Protein AF-A0A961DIG3-F1 (afdb_monomer_lite)

Foldseek 3Di:
DDDDDDDDDDDPPPPVPDPDDPVRVVVVVVVVCPDVVNVVVDQDPVNVVVVVVVVVVVVVVDDPDPCDPVNVVVVVVVVVVVVVVCCVVVNDPPPPPPDDFDCQAVDHPPPDALVRLQVQLVVCVVVVVNVSNVVSNLVSVLRVCVVVVLATGHRPQYSVNRVVRNCVSPPD

Sequence (172 aa):
MIAVAAGALTGLIVDVPVDPDGDQARQWLIDELSKPEYLAARPTLWDQLSKAFWDWLNSLQAPGGVLQGPLLVLVVLLVAAAIVAAFFIFGRPRRNRRGAGIGALFGEGEERTAEELRRSARAAAANADWALAIEELFRSIARRMAERVIVTTSPGTTARGFALRAAEAFPT

Structure (mmCIF, N/CA/C/O backbone):
data_AF-A0A961DIG3-F1
#
_entry.id   AF-A0A961DIG3-F1
#
loop_
_atom_site.group_PDB
_atom_site.id
_atom_site.type_symbol
_atom_site.label_atom_id
_atom_site.label_alt_id
_atom_site.label_comp_id
_atom_site.label_asym_id
_atom_site.label_entity_id
_atom_site.label_seq_id
_atom_site.pdbx_PDB_ins_code
_atom_site.Cartn_x
_atom_site.Cartn_y
_atom_site.Cartn_z
_atom_site.occupancy
_atom_site.B_iso_or_equiv
_atom_site.auth_seq_id
_atom_site.auth_comp_id
_atom_site.auth_asym_id
_atom_site.auth_atom_id
_atom_site.pdbx_PDB_model_num
ATOM 1 N N . MET A 1 1 ? 65.291 9.811 -77.413 1.00 37.25 1 MET A N 1
ATOM 2 C CA . MET A 1 1 ? 66.286 10.732 -76.830 1.00 37.25 1 MET A CA 1
ATOM 3 C C . MET A 1 1 ? 65.608 11.434 -75.665 1.00 37.25 1 MET A C 1
ATOM 5 O O . MET A 1 1 ? 64.541 11.999 -75.852 1.00 37.25 1 MET A O 1
ATOM 9 N N . ILE A 1 2 ? 66.136 11.211 -74.466 1.00 42.34 2 ILE A N 1
ATOM 10 C CA . ILE A 1 2 ? 65.542 11.496 -73.154 1.00 42.34 2 ILE A CA 1
ATOM 11 C C . ILE A 1 2 ? 65.596 12.997 -72.851 1.00 42.34 2 ILE A C 1
ATOM 13 O O . ILE A 1 2 ? 66.647 13.598 -73.040 1.00 42.34 2 ILE A O 1
ATOM 17 N N . ALA A 1 3 ? 64.521 13.553 -72.291 1.00 36.47 3 ALA A N 1
ATOM 18 C CA . ALA A 1 3 ? 64.614 14.620 -71.295 1.00 36.47 3 ALA A CA 1
ATOM 19 C C . ALA A 1 3 ? 63.335 14.640 -70.446 1.00 36.47 3 ALA A C 1
ATOM 21 O O . ALA A 1 3 ? 62.303 15.182 -70.831 1.00 36.47 3 ALA A O 1
ATOM 22 N N . VAL A 1 4 ? 63.430 13.995 -69.285 1.00 42.47 4 VAL A N 1
ATOM 23 C CA . VAL A 1 4 ? 62.554 14.214 -68.136 1.00 42.47 4 VAL A CA 1
ATOM 24 C C . VAL A 1 4 ? 62.892 15.592 -67.571 1.00 42.47 4 VAL A C 1
ATOM 26 O O . VAL A 1 4 ? 64.046 15.840 -67.233 1.00 42.47 4 VAL A O 1
ATOM 29 N N . ALA A 1 5 ? 61.897 16.463 -67.432 1.00 41.78 5 ALA A N 1
ATOM 30 C CA . ALA A 1 5 ? 61.971 17.614 -66.542 1.00 41.78 5 ALA A CA 1
ATOM 31 C C . ALA A 1 5 ? 60.901 17.427 -65.464 1.00 41.78 5 ALA A C 1
ATOM 33 O O . ALA A 1 5 ? 59.726 17.731 -65.653 1.00 41.78 5 ALA A O 1
ATOM 34 N N . ALA A 1 6 ? 61.332 16.840 -64.350 1.00 49.41 6 ALA A N 1
ATOM 35 C CA . ALA A 1 6 ? 60.626 16.894 -63.085 1.00 49.41 6 ALA A CA 1
ATOM 36 C C . ALA A 1 6 ? 60.729 18.324 -62.544 1.00 49.41 6 ALA A C 1
ATOM 38 O O . ALA A 1 6 ? 61.821 18.890 -62.512 1.00 49.41 6 ALA A O 1
ATOM 39 N N . GLY A 1 7 ? 59.615 18.906 -62.107 1.00 40.41 7 GLY A N 1
ATOM 40 C CA . GLY A 1 7 ? 59.652 20.244 -61.535 1.00 40.41 7 GLY A CA 1
ATOM 41 C C . GLY A 1 7 ? 58.298 20.765 -61.087 1.00 40.41 7 GLY A C 1
ATOM 42 O O . GLY A 1 7 ? 57.617 21.432 -61.850 1.00 40.41 7 GLY A O 1
ATOM 43 N N . ALA A 1 8 ? 58.010 20.511 -59.812 1.00 43.28 8 ALA A N 1
ATOM 44 C CA . ALA A 1 8 ? 57.155 21.298 -58.922 1.00 43.28 8 ALA A CA 1
ATOM 45 C C . ALA A 1 8 ? 55.624 21.164 -59.058 1.00 43.28 8 ALA A C 1
ATOM 47 O O . ALA A 1 8 ? 54.938 21.891 -59.770 1.00 43.28 8 ALA A O 1
ATOM 48 N N . LEU A 1 9 ? 55.111 20.265 -58.214 1.00 51.34 9 LEU A N 1
ATOM 49 C CA . LEU A 1 9 ? 53.817 20.355 -57.541 1.00 51.34 9 LEU A CA 1
ATOM 50 C C . LEU A 1 9 ? 53.660 21.738 -56.888 1.00 51.34 9 LEU A C 1
ATOM 52 O O . LEU A 1 9 ? 54.282 21.990 -55.858 1.00 51.34 9 LEU A O 1
ATOM 56 N N . THR A 1 10 ? 52.806 22.604 -57.431 1.00 44.56 10 THR A N 1
ATOM 57 C CA . THR A 1 10 ? 52.435 23.843 -56.737 1.00 44.56 10 THR A CA 1
ATOM 58 C C . THR A 1 10 ? 50.944 24.108 -56.887 1.00 44.56 10 THR A C 1
ATOM 60 O O . THR A 1 10 ? 50.484 24.609 -57.905 1.00 44.56 10 THR A O 1
ATOM 63 N N . GLY A 1 11 ? 50.210 23.764 -55.828 1.00 46.03 11 GLY A N 1
ATOM 64 C CA . GLY A 1 11 ? 49.009 24.484 -55.417 1.00 46.03 11 GLY A CA 1
ATOM 65 C C . GLY A 1 11 ? 47.785 24.327 -56.306 1.00 46.03 11 GLY A C 1
ATOM 66 O O . GLY A 1 11 ? 47.265 25.317 -56.811 1.00 46.03 11 GLY A O 1
ATOM 67 N N . LEU A 1 12 ? 47.243 23.111 -56.402 1.00 43.59 12 LEU A N 1
ATOM 68 C CA . LEU A 1 12 ? 45.797 22.993 -56.571 1.00 43.59 12 LEU A CA 1
ATOM 69 C C . LEU A 1 12 ? 45.195 23.440 -55.235 1.00 43.59 12 LEU A C 1
ATOM 71 O O . LEU A 1 12 ? 45.153 22.677 -54.272 1.00 43.59 12 LEU A O 1
ATOM 75 N N . ILE A 1 13 ? 44.842 24.723 -55.161 1.00 52.22 13 ILE A N 1
ATOM 76 C CA . ILE A 1 13 ? 43.920 25.254 -54.161 1.00 52.22 13 ILE A CA 1
ATOM 77 C C . ILE A 1 13 ? 42.621 24.474 -54.371 1.00 52.22 13 ILE A C 1
ATOM 79 O O . ILE A 1 13 ? 41.785 24.833 -55.193 1.00 52.22 13 ILE A O 1
ATOM 83 N N . VAL A 1 14 ? 42.502 23.338 -53.690 1.00 49.47 14 VAL A N 1
ATOM 84 C CA . VAL A 1 14 ? 41.221 22.683 -53.442 1.00 49.47 14 VAL A CA 1
ATOM 85 C C . VAL A 1 14 ? 40.749 23.242 -52.113 1.00 49.47 14 VAL A C 1
ATOM 87 O O . VAL A 1 14 ? 40.748 22.561 -51.092 1.00 49.47 14 VAL A O 1
ATOM 90 N N . ASP A 1 15 ? 40.451 24.536 -52.119 1.00 47.78 15 ASP A N 1
ATOM 91 C CA . ASP A 1 15 ? 39.590 25.087 -51.089 1.00 47.78 15 ASP A CA 1
ATOM 92 C C . ASP A 1 15 ? 38.190 24.584 -51.438 1.00 47.78 15 ASP A C 1
ATOM 94 O O . ASP A 1 15 ? 37.714 24.788 -52.559 1.00 47.78 15 ASP A O 1
ATOM 98 N N . VAL A 1 16 ? 37.575 23.805 -50.550 1.00 57.38 16 VAL A N 1
ATOM 99 C CA . VAL A 1 16 ? 36.183 23.390 -50.739 1.00 57.38 16 VAL A CA 1
ATOM 100 C C . VAL A 1 16 ? 35.372 24.682 -50.618 1.00 57.38 16 VAL A C 1
ATOM 102 O O . VAL A 1 16 ? 35.377 25.264 -49.537 1.00 57.38 16 VAL A O 1
ATOM 105 N N . PRO A 1 17 ? 34.704 25.178 -51.679 1.00 59.22 17 PRO A N 1
ATOM 106 C CA . PRO A 1 17 ? 34.129 26.517 -51.684 1.00 59.22 17 PRO A CA 1
ATOM 107 C C . PRO A 1 17 ? 32.762 26.484 -50.996 1.00 59.22 17 PRO A C 1
ATOM 109 O O . PRO A 1 17 ? 31.726 26.714 -51.616 1.00 59.22 17 PRO A O 1
ATOM 112 N N . VAL A 1 18 ? 32.751 26.122 -49.718 1.00 65.06 18 VAL A N 1
ATOM 113 C CA . VAL A 1 18 ? 31.572 26.151 -48.861 1.00 65.06 18 VAL A CA 1
ATOM 114 C C . VAL A 1 18 ? 31.942 26.926 -47.605 1.00 65.06 18 VAL A C 1
ATOM 116 O O . VAL A 1 18 ? 32.547 26.392 -46.684 1.00 65.06 18 VAL A O 1
ATOM 119 N N . ASP A 1 19 ? 31.571 28.204 -47.583 1.00 67.00 19 ASP A N 1
ATOM 120 C CA . ASP A 1 19 ? 31.527 29.017 -46.365 1.00 67.00 19 ASP A CA 1
ATOM 121 C C . ASP A 1 19 ? 30.048 29.179 -45.976 1.00 67.00 19 ASP A C 1
ATOM 123 O O . ASP A 1 19 ? 29.414 30.179 -46.329 1.00 67.00 19 ASP A O 1
ATOM 127 N N . PRO A 1 20 ? 29.416 28.126 -45.413 1.00 68.00 20 PRO A N 1
ATOM 128 C CA . PRO A 1 20 ? 28.011 28.183 -45.057 1.00 68.00 20 PRO A CA 1
ATOM 129 C C . PRO A 1 20 ? 27.823 29.134 -43.876 1.00 68.00 20 PRO A C 1
ATOM 131 O O . PRO A 1 20 ? 28.502 29.028 -42.855 1.00 68.00 20 PRO A O 1
ATOM 134 N N . ASP A 1 21 ? 26.829 30.011 -43.980 1.00 74.75 21 ASP A N 1
ATOM 135 C CA . ASP A 1 21 ? 26.353 30.777 -42.831 1.00 74.75 21 ASP A CA 1
ATOM 136 C C . ASP A 1 21 ? 25.895 29.824 -41.702 1.00 74.75 21 ASP A C 1
ATOM 138 O O . ASP A 1 21 ? 25.525 28.670 -41.950 1.00 74.75 21 ASP A O 1
ATOM 142 N N . GLY A 1 22 ? 25.907 30.276 -40.447 1.00 79.69 22 GLY A N 1
ATOM 143 C CA . GLY A 1 22 ? 25.718 29.418 -39.269 1.00 79.69 22 GLY A CA 1
ATOM 144 C C . GLY A 1 22 ? 24.410 28.616 -39.280 1.00 79.69 22 GLY A C 1
ATOM 145 O O . GLY A 1 22 ? 24.376 27.460 -38.844 1.00 79.69 22 GLY A O 1
ATOM 146 N N . ASP A 1 23 ? 23.340 29.189 -39.832 1.00 79.31 23 ASP A N 1
ATOM 147 C CA . ASP A 1 23 ? 22.063 28.490 -39.994 1.00 79.31 23 ASP A CA 1
ATOM 148 C C . ASP A 1 23 ? 22.098 27.450 -41.125 1.00 79.31 23 ASP A C 1
ATOM 150 O O . ASP A 1 23 ? 21.502 26.378 -41.000 1.00 79.31 23 ASP A O 1
ATOM 154 N N . GLN A 1 24 ? 22.860 27.706 -42.190 1.00 81.50 24 GLN A N 1
ATOM 155 C CA . GLN A 1 24 ? 23.050 26.770 -43.298 1.00 81.50 24 GLN A CA 1
ATOM 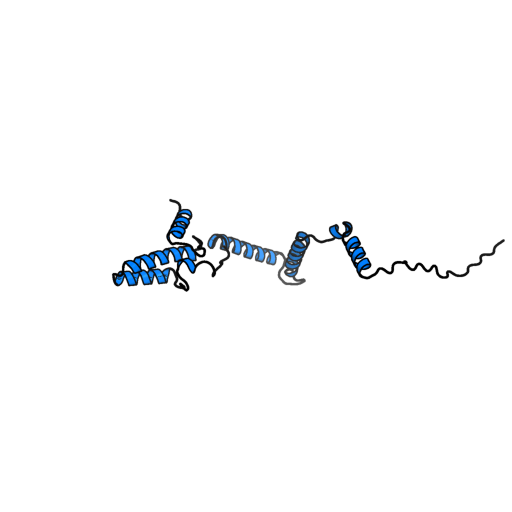156 C C . GLN A 1 24 ? 23.900 25.566 -42.866 1.00 81.50 24 GLN A C 1
ATOM 158 O O . GLN A 1 24 ? 23.541 24.423 -43.154 1.00 81.50 24 GLN A O 1
ATOM 163 N N . ALA A 1 25 ? 24.949 25.800 -42.073 1.00 83.56 25 ALA A N 1
ATOM 164 C CA . ALA A 1 25 ? 25.751 24.740 -41.467 1.00 83.56 25 ALA A CA 1
ATOM 165 C C . ALA A 1 25 ? 24.923 23.862 -40.511 1.00 83.56 25 ALA A C 1
ATOM 167 O O . ALA A 1 25 ? 25.057 22.636 -40.511 1.00 83.56 25 ALA A O 1
ATOM 168 N N . ARG A 1 26 ? 24.022 24.468 -39.721 1.00 83.25 26 ARG A N 1
ATOM 169 C CA . ARG A 1 26 ? 23.106 23.726 -38.840 1.00 83.25 26 ARG A CA 1
ATOM 170 C C . ARG A 1 26 ? 22.164 22.834 -39.642 1.00 83.25 26 ARG A C 1
ATOM 172 O O . ARG A 1 26 ? 21.976 21.680 -39.264 1.00 83.25 26 ARG A O 1
ATOM 179 N N . GLN A 1 27 ? 21.586 23.351 -40.724 1.00 86.44 27 GLN A N 1
ATOM 180 C CA . GLN A 1 27 ? 20.669 22.579 -41.557 1.00 86.44 27 GLN A CA 1
ATOM 181 C C . GLN A 1 27 ? 21.377 21.381 -42.196 1.00 86.44 27 GLN A C 1
ATOM 183 O O . GLN A 1 27 ? 20.883 20.263 -42.102 1.00 86.44 27 GLN A O 1
ATOM 188 N N . TRP A 1 28 ? 22.577 21.585 -42.742 1.00 88.19 28 TRP A N 1
ATOM 189 C CA . TRP A 1 28 ? 23.379 20.499 -43.308 1.00 88.19 28 TRP A CA 1
ATOM 190 C C . TRP A 1 28 ? 23.745 19.438 -42.274 1.00 88.19 28 TRP A C 1
ATOM 192 O O . TRP A 1 28 ? 23.684 18.249 -42.569 1.00 88.19 28 TRP A O 1
ATOM 202 N N . LEU A 1 29 ? 24.070 19.845 -41.046 1.00 85.31 29 LEU A N 1
ATOM 203 C CA . LEU A 1 29 ? 24.348 18.906 -39.964 1.00 85.31 29 LEU A CA 1
ATOM 204 C C . LEU A 1 29 ? 23.105 18.090 -39.577 1.00 85.31 29 LEU A C 1
ATOM 206 O O . LEU A 1 29 ? 23.215 16.894 -39.313 1.00 85.31 29 LEU A O 1
ATOM 210 N N . ILE A 1 30 ? 21.926 18.717 -39.541 1.00 86.19 30 ILE A N 1
ATOM 211 C CA . ILE A 1 30 ? 20.658 18.023 -39.275 1.00 86.19 30 ILE A CA 1
ATOM 212 C C . ILE A 1 30 ? 20.362 17.020 -40.392 1.00 86.19 30 ILE A C 1
ATOM 214 O O . ILE A 1 30 ? 20.050 15.865 -40.099 1.00 86.19 30 ILE A O 1
ATOM 218 N N . ASP A 1 31 ? 20.504 17.438 -41.649 1.00 85.38 31 ASP A N 1
ATOM 219 C CA . ASP A 1 31 ? 20.256 16.594 -42.816 1.00 85.38 31 ASP A CA 1
ATOM 220 C C . ASP A 1 31 ? 21.224 15.398 -42.838 1.00 85.38 31 ASP A C 1
ATOM 222 O O . ASP A 1 31 ? 20.799 14.258 -43.028 1.00 85.38 31 ASP A O 1
ATOM 226 N N . GLU A 1 32 ? 22.504 15.619 -42.526 1.00 85.69 32 GLU A N 1
ATOM 227 C CA . GLU A 1 32 ? 23.520 14.568 -42.422 1.00 85.69 32 GLU A CA 1
ATOM 228 C C . GLU A 1 32 ? 23.218 13.575 -41.286 1.00 85.69 32 GLU A C 1
ATOM 230 O O . GLU A 1 32 ? 23.232 12.362 -41.496 1.00 85.69 32 GLU A O 1
ATOM 235 N N . LEU A 1 33 ? 22.870 14.068 -40.090 1.00 80.88 33 LEU A N 1
ATOM 236 C CA . LEU A 1 33 ? 22.546 13.232 -38.924 1.00 80.88 33 LEU A CA 1
ATOM 237 C C . LEU A 1 33 ? 21.194 12.517 -39.036 1.00 80.88 33 LEU A C 1
ATOM 239 O O . LEU A 1 33 ? 20.934 11.572 -38.285 1.00 80.88 33 LEU A O 1
ATOM 243 N N . SER A 1 34 ? 20.329 12.964 -39.945 1.00 78.31 34 SER A N 1
ATOM 244 C CA . SER A 1 34 ? 19.048 12.318 -40.235 1.00 78.31 34 SER A CA 1
ATOM 245 C C . SER A 1 34 ? 19.184 11.092 -41.143 1.00 78.31 34 SER A C 1
ATOM 247 O O . SER A 1 34 ? 18.229 10.322 -41.277 1.00 78.31 34 SER A O 1
ATOM 249 N N . LYS A 1 35 ? 20.367 10.868 -41.740 1.00 82.25 35 LYS A N 1
ATOM 250 C CA . LYS A 1 35 ? 20.604 9.715 -42.609 1.00 82.25 35 LYS A CA 1
ATOM 251 C C . LYS A 1 35 ? 20.387 8.397 -41.843 1.00 82.25 35 LYS A C 1
ATOM 253 O O . LYS A 1 35 ? 20.884 8.235 -40.724 1.00 82.25 35 LYS A O 1
ATOM 258 N N . PRO A 1 36 ? 19.688 7.416 -42.445 1.00 67.06 36 PRO A N 1
ATOM 259 C CA . PRO A 1 36 ? 19.310 6.161 -41.787 1.00 67.06 36 PRO A CA 1
ATOM 260 C C . PRO A 1 36 ? 20.509 5.308 -41.346 1.00 67.06 36 PRO A C 1
ATOM 262 O O . PRO A 1 36 ? 20.389 4.531 -40.400 1.00 67.06 36 PRO A O 1
ATOM 265 N N . GLU A 1 37 ? 21.672 5.501 -41.970 1.00 71.38 37 GLU A N 1
ATOM 266 C CA . GLU A 1 37 ? 22.943 4.877 -41.585 1.00 71.38 37 GLU A CA 1
ATOM 267 C C . GLU A 1 37 ? 23.353 5.224 -40.140 1.00 71.38 37 GLU A C 1
ATOM 269 O O . GLU A 1 37 ? 23.787 4.348 -39.393 1.00 71.38 37 GLU A O 1
ATOM 274 N N . TYR A 1 38 ? 23.104 6.461 -39.687 1.00 61.38 38 TYR A N 1
ATOM 275 C CA . TYR A 1 38 ? 23.373 6.887 -38.307 1.00 61.38 38 TYR A CA 1
ATOM 276 C C . TYR A 1 38 ? 22.276 6.479 -37.316 1.00 61.38 38 TYR A C 1
ATOM 278 O O . TYR A 1 38 ? 22.527 6.397 -36.111 1.00 61.38 38 TYR A O 1
ATOM 286 N N . LEU A 1 39 ? 21.061 6.200 -37.795 1.00 60.59 39 LEU A N 1
ATOM 287 C CA . LEU A 1 39 ? 19.958 5.723 -36.957 1.00 60.59 39 LEU A CA 1
ATOM 288 C C . LEU A 1 39 ? 20.108 4.237 -36.611 1.00 60.59 39 LEU A C 1
ATOM 290 O O . LEU A 1 39 ? 19.792 3.850 -35.488 1.00 60.59 39 LEU A O 1
ATOM 294 N N . ALA A 1 40 ? 20.655 3.429 -37.524 1.00 61.72 40 ALA A N 1
ATOM 295 C CA . ALA A 1 40 ? 20.952 2.016 -37.283 1.00 61.72 40 ALA A CA 1
ATOM 296 C C . ALA A 1 40 ? 22.068 1.798 -36.240 1.00 61.72 40 ALA A C 1
ATOM 298 O O . ALA A 1 40 ? 22.112 0.755 -35.592 1.00 61.72 40 ALA A O 1
ATOM 299 N N . ALA A 1 41 ? 22.942 2.791 -36.047 1.00 61.78 41 ALA A N 1
ATOM 300 C CA . ALA A 1 41 ? 24.010 2.768 -35.048 1.00 61.78 41 ALA A CA 1
ATOM 301 C C . ALA A 1 41 ? 23.574 3.277 -33.660 1.00 61.78 41 ALA A C 1
ATOM 303 O O . ALA A 1 41 ? 24.375 3.253 -32.720 1.00 61.78 41 ALA A O 1
ATOM 304 N N . ARG A 1 42 ? 22.327 3.754 -33.496 1.00 64.12 42 ARG A N 1
ATOM 305 C CA . ARG A 1 42 ? 21.835 4.170 -32.177 1.00 64.12 42 ARG A CA 1
ATOM 306 C C . ARG A 1 42 ? 21.472 2.935 -31.354 1.00 64.12 42 ARG A C 1
ATOM 308 O O . ARG A 1 42 ? 20.585 2.187 -31.763 1.00 64.12 42 ARG A O 1
ATOM 315 N N . PRO A 1 43 ? 22.096 2.733 -30.179 1.00 70.56 43 PRO A N 1
ATOM 316 C CA . PRO A 1 43 ? 21.740 1.622 -29.314 1.00 70.56 43 PRO A CA 1
ATOM 317 C C . PRO A 1 43 ? 20.282 1.780 -28.895 1.00 70.56 43 PRO A C 1
ATOM 319 O O . PRO A 1 43 ? 19.867 2.842 -28.409 1.00 70.56 43 PRO A O 1
ATOM 322 N N . THR A 1 44 ? 19.496 0.726 -29.088 1.00 81.62 44 THR A N 1
ATOM 323 C CA . THR A 1 44 ? 18.094 0.743 -28.683 1.00 81.62 44 THR A CA 1
ATOM 324 C C . THR A 1 44 ? 17.996 0.910 -27.165 1.00 81.62 44 THR A C 1
ATOM 326 O O . THR A 1 44 ? 18.946 0.649 -26.422 1.00 81.62 44 THR A O 1
ATOM 329 N N . LEU A 1 45 ? 16.831 1.333 -26.663 1.00 79.50 45 LEU A N 1
ATOM 330 C CA . LEU A 1 45 ? 16.591 1.375 -25.213 1.00 79.50 45 LEU A CA 1
ATOM 331 C C . LEU A 1 45 ? 16.840 0.004 -24.561 1.00 79.50 45 LEU A C 1
ATOM 333 O O . LEU A 1 45 ? 17.293 -0.069 -23.421 1.00 79.50 45 LEU A O 1
ATOM 337 N N . TRP A 1 46 ? 16.585 -1.074 -25.304 1.00 83.50 46 TRP A N 1
ATOM 338 C CA . TRP A 1 46 ? 16.848 -2.440 -24.874 1.00 83.50 46 TRP A CA 1
ATOM 339 C C . TRP A 1 46 ? 18.347 -2.771 -24.822 1.00 83.50 46 TRP A C 1
ATOM 341 O O . TRP A 1 46 ? 18.808 -3.365 -23.847 1.00 83.50 46 TRP A O 1
ATOM 351 N N . ASP A 1 47 ? 19.130 -2.328 -25.807 1.00 82.75 47 ASP A N 1
ATOM 352 C CA . ASP A 1 47 ? 20.588 -2.514 -25.812 1.00 82.75 47 ASP A CA 1
ATOM 353 C C . ASP A 1 47 ? 21.251 -1.760 -24.657 1.00 82.75 47 ASP A C 1
ATOM 355 O O . ASP A 1 47 ? 22.142 -2.279 -23.989 1.00 82.75 47 ASP A O 1
ATOM 359 N N . GLN A 1 48 ? 20.774 -0.549 -24.361 1.00 85.50 48 GLN A N 1
ATOM 360 C CA . GLN A 1 48 ? 21.278 0.239 -23.236 1.00 85.50 48 GLN A CA 1
ATOM 361 C C . GLN A 1 48 ? 20.932 -0.407 -21.890 1.00 85.50 48 GLN A C 1
ATOM 363 O O . GLN A 1 48 ? 21.789 -0.495 -21.010 1.00 85.50 48 GLN A O 1
ATOM 368 N N . LEU A 1 49 ? 19.700 -0.903 -21.735 1.00 87.19 49 LEU A N 1
ATOM 369 C CA . LEU A 1 49 ? 19.255 -1.559 -20.506 1.00 87.19 49 LEU A CA 1
ATOM 370 C C . LEU A 1 49 ? 19.983 -2.889 -20.269 1.00 87.19 49 LEU A C 1
ATOM 372 O O . LEU A 1 49 ? 20.423 -3.162 -19.153 1.00 87.19 49 LEU A O 1
ATOM 376 N N . SER A 1 50 ? 20.129 -3.704 -21.315 1.00 87.75 50 SER A N 1
ATOM 377 C CA . SER A 1 50 ? 20.839 -4.983 -21.235 1.00 87.75 50 SER A CA 1
ATOM 378 C C . SER A 1 50 ? 22.321 -4.778 -20.929 1.00 87.75 50 SER A C 1
ATOM 380 O O . SER A 1 50 ? 22.850 -5.453 -20.047 1.00 87.75 50 SER A O 1
ATOM 382 N N . LYS A 1 51 ? 22.976 -3.800 -21.565 1.00 88.25 51 LYS A N 1
ATOM 383 C CA . LYS A 1 51 ? 24.362 -3.440 -21.254 1.00 88.25 51 LYS A CA 1
ATOM 384 C C . LYS A 1 51 ? 24.522 -3.001 -19.797 1.00 88.25 51 LYS A C 1
ATOM 386 O O . LYS A 1 51 ? 25.368 -3.546 -19.099 1.00 88.25 51 LYS A O 1
ATOM 391 N N . ALA A 1 52 ? 23.661 -2.106 -19.309 1.00 85.38 52 ALA A N 1
ATOM 392 C CA . ALA A 1 52 ? 23.697 -1.659 -17.916 1.00 85.38 52 ALA A CA 1
ATOM 393 C C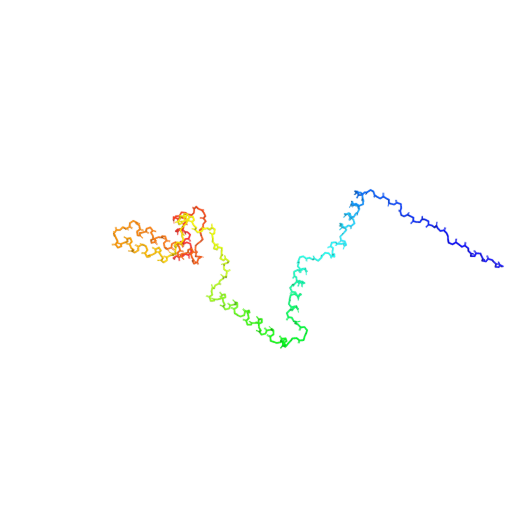 . ALA A 1 52 ? 23.493 -2.813 -16.915 1.00 85.38 52 ALA A C 1
ATOM 395 O O . ALA A 1 52 ? 24.138 -2.851 -15.868 1.00 85.38 52 ALA A O 1
ATOM 396 N N . PHE A 1 53 ? 22.623 -3.773 -17.242 1.00 85.75 53 PHE A N 1
ATOM 397 C CA . PHE A 1 53 ? 22.405 -4.966 -16.426 1.00 85.75 53 PHE A CA 1
ATOM 398 C C . PHE A 1 53 ? 23.649 -5.865 -16.365 1.00 85.75 53 PHE A C 1
ATOM 400 O O . PHE A 1 53 ? 24.040 -6.294 -15.278 1.00 85.75 53 PHE A O 1
ATOM 407 N N . TRP A 1 54 ? 24.288 -6.133 -17.508 1.00 84.94 54 TRP A N 1
ATOM 408 C CA . TRP A 1 54 ? 25.500 -6.955 -17.561 1.00 84.94 54 TRP A CA 1
ATOM 409 C C . TRP A 1 54 ? 26.695 -6.272 -16.904 1.00 84.94 54 TRP A C 1
ATOM 411 O O . TRP A 1 54 ? 27.439 -6.929 -16.181 1.00 84.94 54 TRP A O 1
ATOM 421 N N . ASP A 1 55 ? 26.847 -4.960 -17.081 1.00 85.75 55 ASP A N 1
ATOM 422 C CA . ASP A 1 55 ? 27.887 -4.177 -16.412 1.00 85.75 55 ASP A CA 1
ATOM 423 C C . ASP A 1 55 ? 27.707 -4.217 -14.888 1.00 85.75 55 ASP A C 1
ATOM 425 O O . ASP A 1 55 ? 28.665 -4.469 -14.156 1.00 85.75 55 ASP A O 1
ATOM 429 N N . TRP A 1 56 ? 26.470 -4.070 -14.397 1.00 81.88 56 TRP A N 1
ATOM 430 C CA . TRP A 1 56 ? 26.162 -4.247 -12.978 1.00 81.88 56 TRP A CA 1
ATOM 431 C C . TRP A 1 56 ? 26.490 -5.665 -12.496 1.00 81.88 56 TRP A C 1
ATOM 433 O O . TRP A 1 56 ? 27.160 -5.821 -11.476 1.00 81.88 56 TRP A O 1
ATOM 443 N N . LEU A 1 57 ? 26.090 -6.704 -13.235 1.00 76.56 57 LEU A N 1
ATOM 444 C CA . LEU A 1 57 ? 26.344 -8.094 -12.850 1.00 76.56 57 LEU A CA 1
ATOM 445 C C . LEU A 1 57 ? 27.845 -8.419 -12.817 1.00 76.56 57 LEU A C 1
ATOM 447 O O . LEU A 1 57 ? 28.314 -9.125 -11.925 1.00 76.56 57 LEU A O 1
ATOM 451 N N . ASN A 1 58 ? 28.604 -7.891 -13.773 1.00 74.69 58 ASN A N 1
ATOM 452 C CA . ASN A 1 58 ? 30.051 -8.061 -13.835 1.00 74.69 58 ASN A CA 1
ATOM 453 C C . ASN A 1 58 ? 30.771 -7.233 -12.764 1.00 74.69 58 ASN A C 1
ATOM 455 O O . ASN A 1 58 ? 31.795 -7.675 -12.256 1.00 74.69 58 ASN A O 1
ATOM 459 N N . SER A 1 59 ? 30.216 -6.090 -12.343 1.00 71.31 59 SER A N 1
ATOM 460 C CA . SER A 1 59 ? 30.764 -5.302 -11.227 1.00 71.31 59 SER A CA 1
ATOM 461 C C . SER A 1 59 ? 30.753 -6.060 -9.894 1.00 71.31 59 SE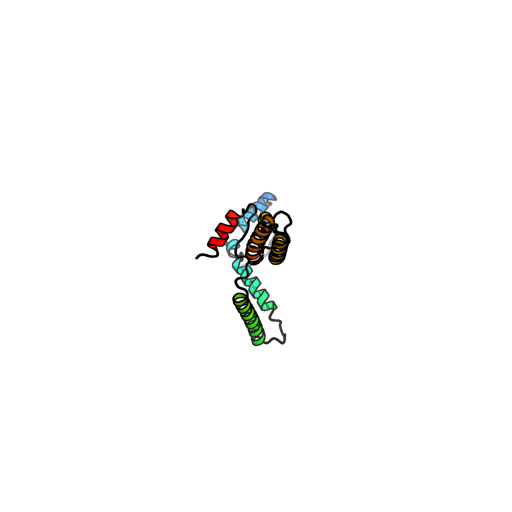R A C 1
ATOM 463 O O . SER A 1 59 ? 31.582 -5.805 -9.023 1.00 71.31 59 SER A O 1
ATOM 465 N N . LEU A 1 60 ? 29.844 -7.028 -9.748 1.00 66.06 60 LEU A N 1
ATOM 466 C CA . LEU A 1 60 ? 29.771 -7.907 -8.580 1.00 66.06 60 LEU A CA 1
ATOM 467 C C . LEU A 1 60 ? 30.820 -9.031 -8.630 1.00 66.06 60 LEU A C 1
ATOM 469 O O . LEU A 1 60 ? 31.110 -9.650 -7.607 1.00 66.06 60 LEU A O 1
ATOM 473 N N . GLN A 1 61 ? 31.398 -9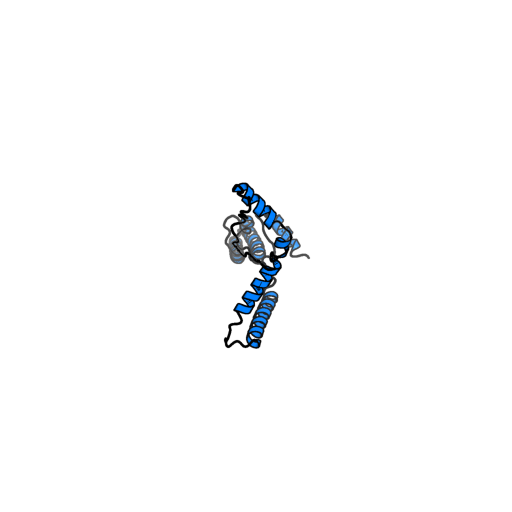.295 -9.803 1.00 63.88 61 GLN A N 1
ATOM 474 C CA . GLN A 1 61 ? 32.443 -10.290 -10.015 1.00 63.88 61 GLN A CA 1
ATOM 475 C C . GLN A 1 61 ? 33.809 -9.595 -9.934 1.00 63.88 61 GLN A C 1
ATOM 477 O O . GLN A 1 61 ? 34.432 -9.270 -10.940 1.00 63.88 61 GLN A O 1
ATOM 482 N N . ALA A 1 62 ? 34.274 -9.309 -8.716 1.00 56.75 62 ALA A N 1
ATOM 483 C CA . ALA A 1 62 ? 35.571 -8.668 -8.508 1.00 56.75 62 ALA A CA 1
ATOM 484 C C . ALA A 1 62 ? 36.736 -9.528 -9.065 1.00 56.75 62 ALA A C 1
ATOM 486 O O . ALA A 1 62 ? 36.795 -10.726 -8.762 1.00 56.75 62 ALA A O 1
ATOM 487 N N . PRO A 1 63 ? 37.716 -8.950 -9.794 1.00 50.91 63 PRO A N 1
ATOM 488 C CA . PRO A 1 63 ? 38.932 -9.657 -10.188 1.00 50.91 63 PRO A CA 1
ATOM 489 C C . PRO A 1 63 ? 39.759 -9.981 -8.935 1.00 50.91 63 PRO A C 1
ATOM 491 O O . PRO A 1 63 ? 40.341 -9.094 -8.317 1.00 50.91 63 PRO A O 1
ATOM 494 N N . GLY A 1 64 ? 39.780 -11.253 -8.531 1.00 57.19 64 GLY A N 1
ATOM 495 C CA . GLY A 1 64 ? 40.598 -11.736 -7.409 1.00 57.19 64 GLY A CA 1
ATOM 496 C C . GLY A 1 64 ? 39.916 -11.792 -6.035 1.00 57.19 64 GLY A C 1
ATOM 497 O O . GLY A 1 64 ? 40.599 -11.989 -5.033 1.00 57.19 64 GLY A O 1
ATOM 498 N N . GLY A 1 65 ? 38.590 -11.651 -5.950 1.00 51.56 65 GLY A N 1
ATOM 499 C CA . GLY A 1 65 ? 37.850 -11.772 -4.689 1.00 51.56 65 GLY A CA 1
ATOM 500 C C . GLY A 1 65 ? 37.423 -13.210 -4.378 1.00 51.56 65 GLY A C 1
ATOM 501 O O . GLY A 1 65 ? 36.855 -13.886 -5.226 1.00 51.56 65 GLY A O 1
ATOM 502 N N . VAL A 1 66 ? 37.641 -13.650 -3.138 1.00 54.00 66 VAL A N 1
ATOM 503 C CA . VAL A 1 66 ? 37.361 -14.965 -2.504 1.00 54.00 66 VAL A CA 1
ATOM 504 C C . VAL A 1 66 ? 35.959 -15.592 -2.687 1.00 54.00 66 VAL A C 1
ATOM 506 O O . VAL A 1 66 ? 35.683 -16.657 -2.137 1.00 54.00 66 VAL A O 1
ATOM 509 N N . LEU A 1 67 ? 35.064 -14.985 -3.460 1.00 52.59 67 LEU A N 1
ATOM 510 C CA . LEU A 1 67 ? 33.755 -15.532 -3.804 1.00 52.59 67 LEU A CA 1
ATOM 511 C C . LEU A 1 67 ? 33.856 -16.236 -5.159 1.00 52.59 67 LEU A C 1
ATOM 513 O O . LEU A 1 67 ? 33.535 -15.679 -6.205 1.00 52.59 67 LEU A O 1
ATOM 517 N N . GLN A 1 68 ? 34.336 -17.480 -5.122 1.00 60.91 68 GLN A N 1
ATOM 518 C CA . GLN A 1 68 ? 34.338 -18.382 -6.275 1.00 60.91 68 GLN A CA 1
ATOM 519 C C . GLN A 1 68 ? 32.929 -18.402 -6.888 1.00 60.91 68 GLN A C 1
ATOM 521 O O . GLN A 1 68 ? 31.953 -18.421 -6.141 1.00 60.91 68 GLN A O 1
ATOM 526 N N . GLY A 1 69 ? 32.808 -18.426 -8.221 1.00 64.94 69 GLY A N 1
ATOM 527 C CA . GLY A 1 69 ? 31.522 -18.404 -8.943 1.00 64.94 69 GLY A CA 1
ATOM 528 C C . GLY A 1 69 ? 30.370 -19.208 -8.301 1.00 64.94 69 GLY A C 1
ATOM 529 O O . GLY A 1 69 ? 29.266 -18.670 -8.209 1.00 64.94 69 GLY A O 1
ATOM 530 N N . PRO A 1 70 ? 30.597 -20.422 -7.752 1.00 69.88 70 PRO A N 1
ATOM 531 C CA . PRO A 1 70 ? 29.559 -21.184 -7.049 1.00 69.88 70 PRO A CA 1
ATOM 532 C C . PRO A 1 70 ? 28.940 -20.470 -5.835 1.00 69.88 70 PRO A C 1
ATOM 534 O O . PRO A 1 70 ? 27.752 -20.625 -5.570 1.00 69.88 70 PRO A O 1
ATOM 537 N N . LEU A 1 71 ? 29.722 -19.676 -5.102 1.00 73.94 71 LEU A N 1
ATOM 538 C CA . LEU A 1 71 ? 29.299 -18.966 -3.893 1.00 73.94 71 LEU A CA 1
ATOM 539 C C . LEU A 1 71 ? 28.407 -17.762 -4.230 1.00 73.94 71 LEU A C 1
ATOM 541 O O . LEU A 1 71 ? 27.389 -17.559 -3.574 1.00 73.94 71 LEU A O 1
ATOM 545 N N . LEU A 1 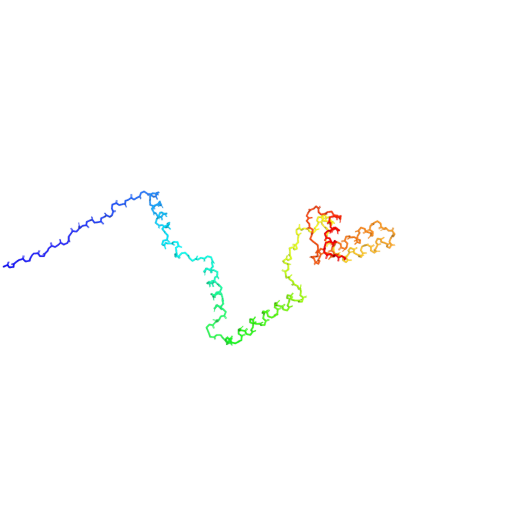72 ? 28.725 -17.014 -5.294 1.00 73.38 72 LEU A N 1
ATOM 546 C CA . LEU A 1 72 ? 27.847 -15.950 -5.803 1.00 73.38 72 LEU A CA 1
ATOM 547 C C . LEU A 1 72 ? 26.519 -16.521 -6.306 1.00 73.38 72 LEU A C 1
ATOM 549 O O . LEU A 1 72 ? 25.459 -16.008 -5.951 1.00 73.38 72 LEU A O 1
ATOM 553 N N . VAL A 1 73 ? 26.570 -17.613 -7.074 1.00 77.69 73 VAL A N 1
ATOM 554 C CA . VAL A 1 73 ? 25.367 -18.317 -7.544 1.00 77.69 73 VAL A CA 1
ATOM 555 C C . VAL A 1 73 ? 24.514 -18.772 -6.358 1.00 77.69 73 VAL A C 1
ATOM 557 O O . VAL A 1 73 ? 23.304 -18.555 -6.358 1.00 77.69 73 VAL A O 1
ATOM 560 N N . LEU A 1 74 ? 25.135 -19.331 -5.315 1.00 80.81 74 LEU A N 1
ATOM 561 C CA . LEU A 1 74 ? 24.440 -19.751 -4.100 1.00 80.81 74 LEU A CA 1
ATOM 562 C C . LEU A 1 74 ? 23.765 -18.575 -3.378 1.00 80.81 74 LEU A C 1
ATOM 564 O O . LEU A 1 74 ? 22.607 -18.697 -2.986 1.00 80.81 74 LEU A O 1
ATOM 568 N N . VAL A 1 75 ? 24.451 -17.437 -3.227 1.00 84.56 75 VAL A N 1
ATOM 569 C CA . VAL A 1 75 ? 23.886 -16.234 -2.588 1.00 84.56 75 VAL A CA 1
ATOM 570 C C . VAL A 1 75 ? 22.709 -15.687 -3.393 1.00 84.56 75 VAL A C 1
ATOM 572 O O . VAL A 1 75 ? 21.663 -15.396 -2.817 1.00 84.56 75 VAL A O 1
ATOM 575 N N . VAL A 1 76 ? 22.833 -15.596 -4.720 1.00 84.62 76 VAL A N 1
ATOM 576 C CA . VAL A 1 76 ? 21.741 -15.146 -5.598 1.00 84.62 76 VAL A CA 1
ATOM 577 C C . VAL A 1 76 ? 20.537 -16.081 -5.491 1.00 84.62 76 VAL A C 1
ATOM 579 O O . VAL A 1 76 ? 19.413 -15.604 -5.343 1.00 84.62 76 VAL A O 1
ATOM 582 N N . LEU A 1 77 ? 20.757 -17.400 -5.502 1.00 87.12 77 LEU A N 1
ATOM 583 C CA . LEU A 1 77 ? 19.689 -18.384 -5.318 1.00 87.12 77 LEU A CA 1
ATOM 584 C C . LEU A 1 77 ? 19.027 -18.261 -3.943 1.00 87.12 77 LEU A C 1
ATOM 586 O O . LEU A 1 77 ? 17.803 -18.327 -3.859 1.00 87.12 77 LEU A O 1
ATOM 590 N N . LEU A 1 78 ? 19.803 -18.031 -2.881 1.00 91.62 78 LEU A N 1
ATOM 591 C CA . LEU A 1 78 ? 19.275 -17.808 -1.534 1.00 91.62 78 LEU A CA 1
ATOM 592 C C . LEU A 1 78 ? 18.413 -16.548 -1.460 1.00 91.62 78 LEU A C 1
ATOM 594 O O . LEU A 1 78 ? 17.315 -16.593 -0.910 1.00 91.62 78 LEU A O 1
ATOM 598 N N . VAL A 1 79 ? 18.875 -15.437 -2.037 1.00 91.50 79 VAL A N 1
ATOM 599 C CA . VAL A 1 79 ? 18.114 -14.181 -2.081 1.00 91.50 79 VAL A CA 1
ATOM 600 C C . VAL A 1 79 ? 16.842 -14.355 -2.909 1.00 91.50 79 VAL A C 1
ATOM 602 O O . VAL A 1 79 ? 15.769 -13.956 -2.462 1.00 91.50 79 VAL A O 1
ATOM 605 N N . ALA A 1 80 ? 16.921 -15.001 -4.074 1.00 91.69 80 ALA A N 1
ATOM 606 C CA . ALA A 1 80 ? 15.754 -15.299 -4.898 1.00 91.69 80 ALA A CA 1
ATOM 607 C C . ALA A 1 80 ? 14.746 -16.183 -4.147 1.00 91.69 80 ALA A C 1
ATOM 609 O O . ALA A 1 80 ? 13.561 -15.853 -4.097 1.00 91.69 80 ALA A O 1
ATOM 610 N N . ALA A 1 81 ? 15.207 -17.256 -3.500 1.00 91.62 81 ALA A N 1
ATOM 611 C CA . ALA A 1 81 ? 14.369 -18.128 -2.683 1.00 91.62 81 ALA A CA 1
ATOM 612 C C . ALA A 1 81 ? 13.736 -17.373 -1.506 1.00 91.62 81 ALA A C 1
ATOM 614 O O . ALA A 1 81 ? 12.549 -17.548 -1.244 1.00 91.62 81 ALA A O 1
ATOM 615 N N . ALA A 1 82 ? 14.482 -16.488 -0.839 1.00 92.00 82 ALA A N 1
ATOM 616 C CA . ALA A 1 82 ? 13.964 -15.645 0.234 1.00 92.00 82 ALA A CA 1
ATOM 617 C C . ALA A 1 82 ? 12.894 -14.666 -0.269 1.00 92.00 82 ALA A C 1
ATOM 619 O O . ALA A 1 82 ? 11.874 -14.498 0.392 1.00 92.00 82 ALA A O 1
ATOM 620 N N . ILE A 1 83 ? 13.074 -14.061 -1.449 1.00 89.56 83 ILE A N 1
ATOM 621 C CA . ILE A 1 83 ? 12.070 -13.187 -2.076 1.00 89.56 83 ILE A CA 1
ATOM 622 C C . ILE A 1 83 ? 10.812 -13.983 -2.432 1.00 89.56 83 ILE A C 1
ATOM 624 O O . ILE A 1 83 ? 9.708 -13.521 -2.155 1.00 89.56 83 ILE A O 1
ATOM 628 N N . VAL A 1 84 ? 10.957 -15.179 -3.010 1.00 89.75 84 VAL A N 1
ATOM 629 C CA . VAL A 1 84 ? 9.829 -16.063 -3.337 1.00 89.75 84 VAL A CA 1
ATOM 630 C C . VAL A 1 84 ? 9.095 -16.486 -2.065 1.00 89.75 84 VAL A C 1
ATOM 632 O O . VAL A 1 84 ? 7.877 -16.350 -1.985 1.00 89.75 84 VAL A O 1
ATOM 635 N N . ALA A 1 85 ? 9.820 -16.930 -1.039 1.00 84.94 85 ALA A N 1
ATOM 636 C CA . ALA A 1 85 ? 9.245 -17.284 0.253 1.00 84.94 85 ALA A CA 1
ATOM 637 C C . ALA A 1 85 ? 8.529 -16.085 0.887 1.00 84.94 85 ALA A C 1
ATOM 639 O O . ALA A 1 85 ? 7.378 -16.209 1.294 1.00 84.94 85 ALA A O 1
ATOM 640 N N . ALA A 1 86 ? 9.154 -14.906 0.901 1.00 78.00 86 ALA A N 1
ATOM 641 C CA . ALA A 1 86 ? 8.533 -13.678 1.379 1.00 78.00 86 ALA A CA 1
ATOM 642 C C . ALA A 1 86 ? 7.277 -13.326 0.568 1.00 78.00 86 ALA A C 1
ATOM 644 O O . ALA A 1 86 ? 6.274 -12.925 1.145 1.00 78.00 86 ALA A O 1
ATOM 645 N N . PHE A 1 87 ? 7.278 -13.527 -0.747 1.00 83.50 87 PHE A N 1
ATOM 646 C CA . PHE A 1 87 ? 6.105 -13.313 -1.589 1.00 83.50 87 PHE A CA 1
ATOM 647 C C . PHE A 1 87 ? 4.957 -14.276 -1.254 1.00 83.50 87 PHE A C 1
ATOM 649 O O . PHE A 1 87 ? 3.801 -13.865 -1.250 1.00 83.50 87 PHE A O 1
ATOM 656 N N . PHE A 1 88 ? 5.245 -15.542 -0.945 1.00 81.94 88 PHE A N 1
ATOM 657 C CA . PHE A 1 88 ? 4.217 -16.502 -0.529 1.00 81.94 88 PHE A CA 1
ATOM 658 C C . PHE A 1 88 ? 3.731 -16.270 0.907 1.00 81.94 88 PHE A C 1
ATOM 660 O O . PHE A 1 88 ? 2.544 -16.431 1.176 1.00 81.94 88 PHE A O 1
ATOM 667 N N . ILE A 1 89 ? 4.618 -15.857 1.817 1.00 75.69 89 ILE A N 1
ATOM 668 C CA . ILE A 1 89 ? 4.293 -15.586 3.225 1.00 75.69 89 ILE A CA 1
ATOM 669 C C . ILE A 1 89 ? 3.530 -14.260 3.374 1.00 75.69 89 ILE A C 1
ATOM 671 O O . ILE A 1 89 ? 2.521 -14.199 4.071 1.00 75.69 89 ILE A O 1
ATOM 675 N N . PHE A 1 90 ? 4.006 -13.190 2.732 1.00 73.31 90 PHE A N 1
ATOM 676 C CA . PHE A 1 90 ? 3.474 -11.828 2.865 1.00 73.31 90 PHE A CA 1
ATOM 677 C C . PHE A 1 90 ? 2.540 -11.416 1.714 1.00 73.31 90 PHE A C 1
ATOM 679 O O . PHE A 1 90 ? 1.913 -10.357 1.780 1.00 73.31 90 PHE A O 1
ATOM 686 N N . GLY A 1 91 ? 2.411 -12.238 0.671 1.00 71.19 91 GLY A N 1
ATOM 687 C CA . GLY A 1 91 ? 1.617 -11.936 -0.517 1.00 71.19 91 GLY A CA 1
ATOM 688 C C . GLY A 1 91 ? 2.311 -10.982 -1.499 1.00 71.19 91 GLY A C 1
ATOM 689 O O . GLY A 1 91 ? 3.455 -10.557 -1.329 1.00 71.19 91 GLY A O 1
ATOM 690 N N . ARG A 1 92 ? 1.586 -10.623 -2.569 1.00 55.16 92 ARG A N 1
ATOM 691 C CA . ARG A 1 92 ? 2.050 -9.699 -3.617 1.00 55.16 92 ARG A CA 1
ATOM 692 C C . ARG A 1 92 ? 2.433 -8.354 -2.972 1.00 55.16 92 ARG A C 1
ATOM 694 O O . ARG A 1 92 ? 1.540 -7.733 -2.391 1.00 55.16 92 ARG A O 1
ATOM 701 N N . PRO A 1 93 ? 3.683 -7.853 -3.097 1.00 49.47 93 PRO A N 1
ATOM 702 C CA . PRO A 1 93 ? 4.089 -6.571 -2.528 1.00 49.47 93 PRO A CA 1
ATOM 703 C C . PRO A 1 93 ? 3.373 -5.442 -3.273 1.00 49.47 93 PRO A C 1
ATOM 705 O O . PRO A 1 93 ? 3.861 -4.871 -4.249 1.00 49.47 93 PRO A O 1
ATOM 708 N N . ARG A 1 94 ? 2.146 -5.141 -2.849 1.00 55.12 94 ARG A N 1
ATOM 709 C CA . ARG A 1 94 ? 1.386 -4.000 -3.340 1.00 55.12 94 ARG A CA 1
ATOM 710 C C . ARG A 1 94 ? 1.974 -2.773 -2.671 1.00 55.12 94 ARG A C 1
ATOM 712 O O . ARG A 1 94 ? 1.783 -2.547 -1.481 1.00 55.12 94 ARG A O 1
ATOM 719 N N . ARG A 1 95 ? 2.747 -2.029 -3.469 1.00 45.56 95 ARG A N 1
ATOM 720 C CA . ARG A 1 95 ? 3.380 -0.748 -3.147 1.00 45.56 95 ARG A CA 1
ATOM 721 C C . ARG A 1 95 ? 2.471 0.065 -2.229 1.00 45.56 95 ARG A C 1
ATOM 723 O O . ARG A 1 95 ? 1.440 0.586 -2.651 1.00 45.56 95 ARG A O 1
ATOM 730 N N . ASN A 1 96 ? 2.874 0.130 -0.969 1.00 42.62 96 ASN A N 1
ATOM 731 C CA . ASN A 1 96 ? 2.176 0.817 0.095 1.00 42.62 96 ASN A CA 1
ATOM 732 C C . ASN A 1 96 ? 2.204 2.326 -0.191 1.00 42.62 96 ASN A C 1
ATOM 734 O O . ASN A 1 96 ? 3.122 3.027 0.228 1.00 42.62 96 ASN A O 1
ATOM 738 N N . ARG A 1 97 ? 1.220 2.843 -0.936 1.00 46.25 97 ARG A N 1
ATOM 739 C CA . ARG A 1 97 ? 0.940 4.286 -1.002 1.00 46.25 97 ARG A CA 1
ATOM 740 C C . ARG A 1 97 ? 0.256 4.686 0.309 1.00 46.25 97 ARG A C 1
ATOM 742 O O . ARG A 1 97 ? -0.912 5.059 0.324 1.00 46.25 97 ARG A O 1
ATOM 749 N N . ARG A 1 98 ? 0.991 4.570 1.420 1.00 42.81 98 ARG A N 1
ATOM 750 C CA . ARG A 1 98 ? 0.676 5.271 2.669 1.00 42.81 98 ARG A CA 1
ATOM 751 C C . ARG A 1 98 ? 0.558 6.757 2.324 1.00 42.81 98 ARG A C 1
ATOM 753 O O . ARG A 1 98 ? 1.499 7.318 1.772 1.00 42.81 98 ARG A O 1
ATOM 760 N N . GLY A 1 99 ? -0.589 7.370 2.605 1.00 43.00 99 GLY A N 1
ATOM 761 C CA . GLY A 1 99 ? -0.684 8.828 2.716 1.00 43.00 99 GLY A CA 1
ATOM 762 C C . GLY A 1 99 ? -1.921 9.479 2.104 1.00 43.00 99 GLY A C 1
ATOM 763 O O . GLY A 1 99 ? -2.631 10.178 2.807 1.00 43.00 99 GLY A O 1
ATOM 764 N N . ALA A 1 100 ? -2.219 9.284 0.819 1.00 45.50 100 ALA A N 1
ATOM 765 C CA . ALA A 1 100 ? -3.031 10.293 0.116 1.00 45.50 100 ALA A CA 1
ATOM 766 C C . ALA A 1 100 ? -4.555 10.043 0.038 1.00 45.50 100 ALA A C 1
ATOM 768 O O . ALA A 1 100 ? -5.287 10.948 -0.345 1.00 45.50 100 ALA A O 1
ATOM 769 N N . GLY A 1 101 ? -5.059 8.843 0.354 1.00 47.41 101 GLY A N 1
ATOM 770 C CA . GLY A 1 101 ? -6.466 8.482 0.071 1.00 47.41 101 GLY A CA 1
ATOM 771 C C . GLY A 1 101 ? -7.331 8.082 1.268 1.00 47.41 101 GLY A C 1
ATOM 772 O O . GLY A 1 101 ? -8.535 7.894 1.108 1.00 47.41 101 GLY A O 1
ATOM 773 N N . ILE A 1 102 ? -6.739 7.916 2.455 1.00 52.72 102 ILE A N 1
ATOM 774 C CA . ILE A 1 102 ? -7.432 7.325 3.612 1.00 52.72 102 ILE A CA 1
ATOM 775 C C . ILE A 1 102 ? -8.220 8.386 4.398 1.00 52.72 102 ILE A C 1
ATOM 777 O O . ILE A 1 102 ? -9.353 8.118 4.781 1.00 52.72 102 ILE A O 1
ATOM 781 N N . GLY A 1 103 ? -7.688 9.602 4.572 1.00 54.53 103 GLY A N 1
ATOM 782 C CA . GLY A 1 103 ? -8.292 10.623 5.447 1.00 54.53 103 GLY A CA 1
ATOM 783 C C . GLY A 1 103 ? -9.727 11.027 5.084 1.00 54.53 103 GLY A C 1
ATOM 784 O O . GLY A 1 103 ? -10.551 11.228 5.964 1.00 54.53 103 GLY A O 1
ATOM 785 N N . ALA A 1 104 ? -10.085 11.054 3.799 1.00 57.19 104 ALA A N 1
ATOM 786 C CA . ALA A 1 104 ? -11.383 11.585 3.374 1.00 57.19 104 ALA A CA 1
ATOM 787 C C . ALA A 1 104 ? -12.606 10.775 3.854 1.00 57.19 104 ALA A C 1
ATOM 789 O O . ALA A 1 104 ? -13.678 11.351 4.004 1.00 57.19 104 ALA A O 1
ATOM 790 N N . LEU A 1 105 ? -12.472 9.462 4.096 1.00 63.59 105 LEU A N 1
ATOM 791 C CA . LEU A 1 105 ? -13.573 8.647 4.643 1.00 63.59 105 LEU A CA 1
ATOM 792 C C . LEU A 1 105 ? -13.728 8.834 6.160 1.00 63.59 105 LEU A C 1
ATOM 794 O O . LEU A 1 105 ? -14.797 8.596 6.714 1.00 63.59 105 LEU A O 1
ATOM 798 N N . PHE A 1 106 ? -12.645 9.224 6.827 1.00 68.25 106 PHE A N 1
ATOM 799 C CA . PHE A 1 106 ? -12.528 9.205 8.278 1.00 68.25 106 PHE A CA 1
ATOM 800 C C . PHE A 1 106 ? -12.594 10.598 8.920 1.00 68.25 106 PHE A C 1
ATOM 802 O O . PHE A 1 106 ? -12.645 10.691 10.139 1.00 68.25 106 PHE A O 1
ATOM 809 N N . GLY A 1 107 ? -12.652 11.655 8.107 1.00 63.31 107 GLY A N 1
ATOM 810 C CA . GLY A 1 107 ? -12.521 13.041 8.546 1.00 63.31 107 GLY A CA 1
ATOM 811 C C . GLY A 1 107 ? -11.083 13.533 8.392 1.00 63.31 107 GLY A C 1
ATOM 812 O O . GLY A 1 107 ? -10.125 12.754 8.447 1.00 63.31 107 GLY A O 1
ATOM 813 N N . GLU A 1 108 ? -10.921 14.835 8.158 1.00 57.34 108 GLU A N 1
ATOM 814 C CA . GLU A 1 108 ? -9.588 15.434 8.109 1.00 57.34 108 GLU A CA 1
ATOM 815 C C . GLU A 1 108 ? -8.870 15.202 9.448 1.00 57.34 108 GLU A C 1
ATOM 817 O O . GLU A 1 108 ? -9.382 15.560 10.505 1.00 57.34 108 GLU A O 1
ATOM 822 N N . GLY A 1 109 ? -7.698 14.562 9.404 1.00 63.75 109 GLY A N 1
ATOM 823 C CA . GLY A 1 109 ? -6.870 14.325 10.591 1.00 63.75 109 GLY A CA 1
ATOM 824 C C . GLY A 1 109 ? -7.183 13.066 11.414 1.00 63.75 109 GLY A C 1
ATOM 825 O O . GLY A 1 109 ? -6.645 12.926 12.508 1.00 63.75 109 GLY A O 1
ATOM 826 N N . GLU A 1 110 ? -8.001 12.120 10.935 1.00 73.50 110 GLU A N 1
ATOM 827 C CA . GLU A 1 110 ? -8.220 10.858 11.666 1.00 73.50 110 GLU A CA 1
ATOM 828 C C . GLU A 1 110 ? -7.000 9.911 11.569 1.00 73.50 110 GLU A C 1
ATOM 830 O O . GLU A 1 110 ? -6.868 9.067 10.666 1.00 73.50 110 GLU A O 1
ATOM 835 N N . GLU A 1 111 ? -6.100 10.036 12.544 1.00 78.94 111 GLU A N 1
ATOM 836 C CA . GLU A 1 111 ? -4.873 9.237 12.655 1.00 78.94 111 GLU A CA 1
ATOM 837 C C . GLU A 1 111 ? -5.054 7.927 13.437 1.00 78.94 111 GLU A C 1
ATOM 839 O O . GLU A 1 111 ? -4.247 7.007 13.274 1.00 78.94 111 GLU A O 1
ATOM 844 N N . ARG A 1 112 ? -6.148 7.792 14.203 1.00 86.81 112 ARG A N 1
ATOM 845 C CA . ARG A 1 112 ? -6.431 6.614 15.035 1.00 86.81 112 ARG A CA 1
ATOM 846 C C . ARG A 1 112 ? -6.458 5.318 14.213 1.00 86.81 112 ARG A C 1
ATOM 848 O O . ARG A 1 112 ? -7.009 5.237 13.112 1.00 86.81 112 ARG A O 1
ATOM 855 N N . THR A 1 113 ? -5.847 4.281 14.766 1.00 88.31 113 THR A N 1
ATOM 856 C CA . THR A 1 113 ? -5.839 2.912 14.239 1.00 88.31 113 THR A CA 1
ATOM 857 C C . THR A 1 113 ? -7.190 2.228 14.438 1.00 88.31 113 THR A C 1
ATOM 859 O O . THR A 1 113 ? -7.993 2.614 15.291 1.00 88.31 113 THR A O 1
ATOM 862 N N . ALA A 1 114 ? -7.438 1.144 13.699 1.00 90.50 114 ALA A N 1
ATOM 863 C CA . ALA A 1 114 ? -8.659 0.355 13.868 1.00 90.50 114 ALA A CA 1
ATOM 864 C C . ALA A 1 114 ? -8.881 -0.136 15.316 1.00 90.50 114 ALA A C 1
ATOM 866 O O . ALA A 1 114 ? -10.023 -0.257 15.760 1.00 90.50 114 ALA A O 1
ATOM 867 N N . GLU A 1 115 ? -7.812 -0.425 16.062 1.00 92.56 115 GLU A N 1
ATOM 868 C CA . GLU A 1 115 ? -7.916 -0.912 17.442 1.00 92.56 115 GLU A CA 1
ATOM 869 C C . GLU A 1 115 ? -8.243 0.208 18.439 1.00 92.56 115 GLU A C 1
ATOM 871 O O . GLU A 1 115 ? -9.018 0.001 19.376 1.00 92.56 115 GLU A O 1
ATOM 876 N N . GLU A 1 116 ? -7.720 1.413 18.214 1.00 92.56 116 GLU A N 1
ATOM 877 C CA . GLU A 1 116 ? -8.061 2.597 19.008 1.00 92.56 116 GLU A CA 1
ATOM 878 C C . GLU A 1 116 ? -9.531 2.983 18.826 1.00 92.56 116 GLU A C 1
ATOM 880 O O . GLU A 1 116 ? -10.225 3.221 19.816 1.00 92.56 116 GLU A O 1
ATOM 885 N N . LEU A 1 117 ? -10.040 2.928 17.591 1.00 93.69 117 LEU A N 1
ATOM 886 C CA . LEU A 1 117 ? -11.458 3.148 17.288 1.00 93.69 117 LEU A CA 1
ATOM 887 C C . LEU A 1 117 ? -12.347 2.090 17.968 1.00 93.69 117 LEU A C 1
ATOM 889 O O . LEU A 1 117 ? -13.346 2.426 18.597 1.00 93.69 117 LEU A O 1
ATOM 893 N N . ARG A 1 118 ? -11.949 0.804 17.971 1.00 95.25 118 ARG A N 1
ATOM 894 C CA . ARG A 1 118 ? -12.673 -0.240 18.732 1.00 95.25 118 ARG A CA 1
ATOM 895 C C . ARG A 1 118 ? -12.678 0.002 20.236 1.00 95.25 118 ARG A C 1
ATOM 897 O O . ARG A 1 118 ? -13.629 -0.381 20.919 1.00 95.25 118 ARG A O 1
ATOM 904 N N . ARG A 1 119 ? -11.592 0.539 20.788 1.00 97.00 119 ARG A N 1
ATOM 905 C CA . ARG A 1 119 ? -11.521 0.877 22.214 1.00 97.00 119 ARG A CA 1
ATOM 906 C C . ARG A 1 119 ? -12.445 2.052 22.531 1.00 97.00 119 ARG A C 1
ATOM 908 O O . ARG A 1 119 ? -13.179 1.976 23.509 1.00 97.00 119 ARG A O 1
ATOM 915 N N . SER A 1 120 ? -12.458 3.072 21.674 1.00 95.50 120 SER A N 1
ATOM 916 C CA . SER A 1 120 ? -13.367 4.218 21.773 1.00 95.50 120 SER A CA 1
ATOM 917 C C . SER A 1 120 ? -14.836 3.792 21.681 1.00 95.50 120 SER A C 1
ATOM 919 O O . SER A 1 120 ? -15.615 4.139 22.564 1.00 95.50 120 SER A O 1
ATOM 921 N N . ALA A 1 121 ? -15.189 2.929 20.723 1.00 96.62 121 ALA A N 1
ATOM 922 C CA . ALA A 1 121 ? -16.537 2.372 20.596 1.00 96.62 121 ALA A CA 1
ATOM 923 C C . ALA A 1 121 ? -16.995 1.632 21.866 1.00 96.62 121 ALA A C 1
ATOM 925 O O . ALA A 1 121 ? -18.121 1.809 22.327 1.00 96.62 121 ALA A O 1
ATOM 926 N N . ARG A 1 122 ? -16.107 0.828 22.472 1.00 97.56 122 ARG A N 1
ATOM 927 C CA . ARG A 1 122 ? -16.389 0.132 23.741 1.00 97.56 122 ARG A CA 1
ATOM 928 C C . ARG A 1 122 ? -16.596 1.102 24.905 1.00 97.56 122 ARG A C 1
ATOM 930 O O . ARG A 1 122 ? -17.476 0.865 25.725 1.00 97.56 122 ARG A O 1
ATOM 937 N N . ALA A 1 123 ? -15.815 2.179 24.972 1.00 97.44 123 ALA A N 1
ATOM 938 C CA . ALA A 1 123 ? -15.977 3.210 25.994 1.00 97.44 123 ALA A CA 1
ATOM 939 C C . ALA A 1 123 ? -17.302 3.976 25.830 1.00 97.44 123 ALA A C 1
ATOM 941 O O . ALA A 1 123 ? -18.005 4.188 26.812 1.00 97.44 123 ALA A O 1
ATOM 942 N N . ALA A 1 124 ? -17.682 4.324 24.596 1.00 96.44 124 ALA A N 1
ATOM 943 C CA . ALA A 1 124 ? -18.968 4.956 24.299 1.00 96.44 124 ALA A CA 1
ATOM 944 C C . ALA A 1 124 ? -20.151 4.051 24.688 1.00 96.44 124 ALA A C 1
ATOM 946 O O . ALA A 1 124 ? -21.063 4.489 25.386 1.00 96.44 124 ALA A O 1
ATOM 947 N N . ALA A 1 125 ? -20.079 2.760 24.345 1.00 97.06 125 ALA A N 1
ATOM 948 C CA . ALA A 1 125 ? -21.086 1.776 24.739 1.00 97.06 125 ALA A CA 1
ATOM 949 C C . ALA A 1 125 ? -21.203 1.631 26.268 1.00 97.06 125 ALA A C 1
ATOM 951 O O . ALA A 1 125 ? -22.310 1.533 26.792 1.00 97.06 125 ALA A O 1
ATOM 952 N N . ALA A 1 126 ? -20.080 1.659 26.997 1.00 97.50 126 ALA A N 1
ATOM 953 C CA . ALA A 1 126 ? -20.080 1.617 28.462 1.00 97.50 126 ALA A CA 1
ATOM 954 C C . ALA A 1 126 ? -20.763 2.845 29.094 1.00 97.50 126 ALA A C 1
ATOM 956 O O . ALA A 1 126 ? -21.351 2.731 30.166 1.00 97.50 126 ALA A O 1
ATOM 957 N N . ASN A 1 127 ? -20.739 3.989 28.406 1.00 97.00 127 ASN A N 1
ATOM 958 C CA . ASN A 1 12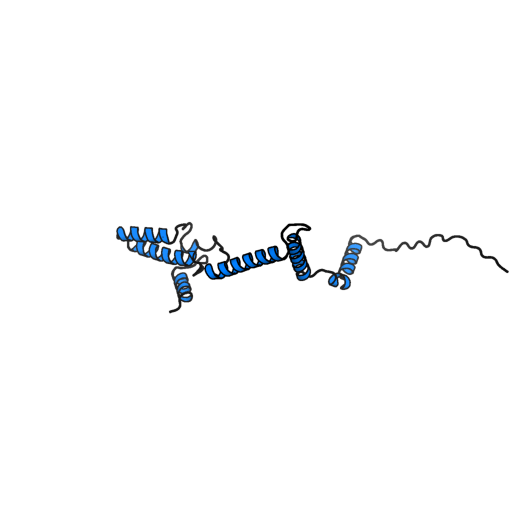7 ? -21.430 5.216 28.804 1.00 97.00 127 ASN A CA 1
ATOM 959 C C . ASN A 1 127 ? -22.874 5.306 28.266 1.00 97.00 127 ASN A C 1
ATOM 961 O O . ASN A 1 127 ? -23.489 6.364 28.363 1.00 97.00 127 ASN A O 1
ATOM 965 N N . ALA A 1 128 ? -23.410 4.223 27.687 1.00 97.00 128 ALA A N 1
ATOM 966 C CA . ALA A 1 128 ? -24.713 4.173 27.014 1.00 97.00 128 ALA A CA 1
ATOM 967 C C . ALA A 1 128 ? -24.878 5.162 25.838 1.00 97.00 128 ALA A C 1
ATOM 969 O O . ALA A 1 128 ? -25.997 5.417 25.388 1.00 97.00 128 ALA A O 1
ATOM 970 N N . ASP A 1 129 ? -23.771 5.670 25.289 1.00 97.56 129 ASP A N 1
ATOM 971 C CA . ASP A 1 129 ? -23.760 6.461 24.059 1.00 97.56 129 ASP A CA 1
ATOM 972 C C . ASP A 1 129 ? -23.675 5.527 22.846 1.00 97.56 129 ASP A C 1
ATOM 974 O O . ASP A 1 129 ? -22.621 5.274 22.253 1.00 97.56 129 ASP A O 1
ATOM 978 N N . TRP A 1 130 ? -24.823 4.941 22.510 1.00 96.12 130 TRP A N 1
ATOM 979 C CA . TRP A 1 130 ? -24.929 3.953 21.440 1.00 96.12 130 TRP A CA 1
ATOM 980 C C . TRP A 1 130 ? -24.697 4.547 20.051 1.00 96.12 130 TRP A C 1
ATOM 982 O O . TRP A 1 130 ? -24.194 3.846 19.174 1.00 96.12 130 TRP A O 1
ATOM 992 N N . ALA A 1 131 ? -25.040 5.822 19.849 1.00 96.00 131 ALA A N 1
ATOM 993 C CA . ALA A 1 131 ? -24.848 6.494 18.569 1.00 96.00 131 ALA A CA 1
ATOM 994 C C . ALA A 1 131 ? -23.353 6.583 18.237 1.00 96.00 131 ALA A C 1
ATOM 996 O O . ALA A 1 131 ? -22.924 6.088 17.190 1.00 96.00 131 ALA A O 1
ATOM 997 N N . LEU A 1 132 ? -22.554 7.102 19.175 1.00 94.31 132 LEU A N 1
ATOM 998 C CA . LEU A 1 132 ? -21.105 7.181 19.021 1.00 94.31 132 LEU A CA 1
ATOM 999 C C . LEU A 1 132 ? -20.465 5.790 18.940 1.00 94.31 132 LEU A C 1
ATOM 1001 O O . LEU A 1 132 ? -19.574 5.561 18.122 1.00 94.31 132 LEU A O 1
ATOM 1005 N N . ALA A 1 133 ? -20.934 4.834 19.748 1.00 96.56 133 ALA A N 1
ATOM 1006 C CA . ALA A 1 133 ? -20.402 3.474 19.738 1.00 96.56 133 ALA A CA 1
ATOM 1007 C C . ALA A 1 133 ? -20.540 2.796 18.366 1.00 96.56 133 ALA A C 1
ATOM 1009 O O . ALA A 1 133 ? -19.598 2.156 17.895 1.00 96.56 133 ALA A O 1
ATOM 1010 N N . ILE A 1 134 ? -21.699 2.938 17.715 1.00 95.62 134 ILE A N 1
ATOM 1011 C CA . ILE A 1 134 ? -21.958 2.358 16.391 1.00 95.62 134 ILE A CA 1
ATOM 1012 C C . ILE A 1 134 ? -21.104 3.048 15.325 1.00 95.62 134 ILE A C 1
ATOM 1014 O O . ILE A 1 134 ? -20.520 2.366 14.478 1.00 95.62 134 ILE A O 1
ATOM 1018 N N . GLU A 1 135 ? -20.995 4.376 15.378 1.00 92.31 135 GLU A N 1
ATOM 1019 C CA . GLU A 1 135 ? -20.178 5.145 14.440 1.00 92.31 135 GLU A CA 1
ATOM 1020 C C . GLU A 1 135 ? -18.698 4.747 14.522 1.00 92.31 135 GLU A C 1
ATOM 1022 O O . GLU A 1 135 ? -18.088 4.392 13.509 1.00 92.31 135 GLU A O 1
ATOM 1027 N N . GLU A 1 136 ? -18.135 4.719 15.730 1.00 93.44 136 GLU A N 1
ATOM 1028 C CA . GLU A 1 136 ? -16.740 4.346 15.978 1.00 93.44 136 GLU A CA 1
ATOM 1029 C C . GLU A 1 136 ? -16.474 2.870 15.634 1.00 93.44 136 GLU A C 1
ATOM 1031 O O . GLU A 1 136 ? -15.419 2.518 15.093 1.00 93.44 136 GLU A O 1
ATOM 1036 N N . LEU A 1 137 ? -17.450 1.979 15.851 1.00 94.38 137 LEU A N 1
ATOM 1037 C CA . LEU A 1 137 ? -17.332 0.578 15.452 1.00 94.38 137 LEU A CA 1
ATOM 1038 C C . LEU A 1 137 ? -17.311 0.427 13.926 1.00 94.38 137 LEU A C 1
ATOM 1040 O O . LEU A 1 137 ? -16.448 -0.285 13.403 1.00 94.38 137 LEU A O 1
ATOM 1044 N N . PHE A 1 138 ? -18.198 1.116 13.205 1.00 91.06 138 PHE A N 1
ATOM 1045 C CA . PHE A 1 138 ? -18.171 1.156 11.742 1.00 91.06 138 PHE A CA 1
ATOM 1046 C C . PHE A 1 138 ? -16.829 1.701 11.239 1.00 91.06 138 PHE A C 1
ATOM 1048 O O . PHE A 1 138 ? -16.177 1.075 10.394 1.00 91.06 138 PHE A O 1
ATOM 1055 N N . ARG A 1 139 ? -16.369 2.813 11.826 1.00 88.94 139 ARG A N 1
ATOM 1056 C CA . ARG A 1 139 ? -15.081 3.433 11.508 1.00 88.94 139 ARG A CA 1
ATOM 1057 C C . ARG A 1 139 ? -13.926 2.455 11.712 1.00 88.94 139 ARG A C 1
ATOM 1059 O O . ARG A 1 139 ? -13.058 2.342 10.848 1.00 88.94 139 ARG A O 1
ATOM 1066 N N . SER A 1 140 ? -13.960 1.668 12.788 1.00 92.62 140 SER A N 1
ATOM 1067 C CA . SER A 1 140 ? -12.955 0.639 13.075 1.00 92.62 140 SER A CA 1
ATOM 1068 C C . SER A 1 140 ? -12.903 -0.474 12.021 1.00 92.62 140 SER A C 1
ATOM 1070 O O . SER A 1 140 ? -11.822 -0.956 11.674 1.00 92.62 140 SER A O 1
ATOM 1072 N N . ILE A 1 141 ? -14.057 -0.889 11.485 1.00 90.38 141 ILE A N 1
ATOM 1073 C CA . ILE A 1 141 ? -14.146 -1.930 10.454 1.00 90.38 141 ILE A CA 1
ATOM 1074 C C . ILE A 1 141 ? -13.574 -1.395 9.143 1.00 90.38 141 ILE A C 1
ATOM 1076 O O . ILE A 1 141 ? -12.688 -2.026 8.560 1.00 90.38 141 ILE A O 1
ATOM 1080 N N . ALA A 1 142 ? -14.017 -0.208 8.726 1.00 87.06 142 ALA A N 1
ATOM 1081 C CA . ALA A 1 142 ? -13.515 0.444 7.525 1.00 87.06 142 ALA A CA 1
ATOM 1082 C C . ALA A 1 142 ? -12.000 0.694 7.613 1.00 87.06 142 ALA A C 1
ATOM 1084 O O . ALA A 1 142 ? -11.266 0.379 6.674 1.00 87.06 142 ALA A O 1
ATOM 1085 N N . ARG A 1 143 ? -11.502 1.169 8.765 1.00 86.44 143 ARG A N 1
ATOM 1086 C CA . ARG A 1 143 ? -10.068 1.393 8.999 1.00 86.44 143 ARG A CA 1
ATOM 1087 C C . ARG A 1 143 ? -9.282 0.091 8.929 1.00 86.44 143 ARG A C 1
ATOM 1089 O O . ARG A 1 143 ? -8.246 0.059 8.280 1.00 86.44 143 ARG A O 1
ATOM 1096 N N . ARG A 1 144 ? -9.793 -1.009 9.493 1.00 87.94 144 ARG A N 1
ATOM 1097 C CA . ARG A 1 144 ? -9.131 -2.325 9.433 1.00 87.94 144 ARG A CA 1
ATOM 1098 C C . ARG A 1 144 ? -9.034 -2.872 8.009 1.00 87.94 144 ARG A C 1
ATOM 1100 O O . ARG A 1 144 ? -8.035 -3.500 7.663 1.00 87.94 144 ARG A O 1
ATOM 1107 N N . MET A 1 145 ? -10.063 -2.655 7.192 1.00 85.69 145 MET A N 1
ATOM 1108 C CA . MET A 1 145 ? -10.055 -3.026 5.773 1.00 85.69 145 MET A CA 1
ATOM 1109 C C . MET A 1 145 ? -9.076 -2.161 4.968 1.00 85.69 145 MET A C 1
ATOM 1111 O O . MET A 1 145 ? -8.355 -2.695 4.123 1.00 85.69 145 MET A O 1
ATOM 1115 N N . ALA A 1 146 ? -9.001 -0.860 5.265 1.00 78.75 146 ALA A N 1
ATOM 1116 C CA . ALA A 1 146 ? -8.050 0.060 4.644 1.00 78.75 146 ALA A CA 1
ATOM 1117 C C . ALA A 1 146 ? -6.593 -0.245 5.047 1.00 78.75 146 ALA A C 1
ATOM 1119 O O . ALA A 1 146 ? -5.724 -0.337 4.183 1.00 78.75 146 ALA A O 1
ATOM 1120 N N . GLU A 1 147 ? -6.325 -0.483 6.336 1.00 80.31 147 GLU A N 1
ATOM 1121 C CA . GLU A 1 147 ? -5.008 -0.868 6.873 1.00 80.31 147 GLU A CA 1
ATOM 1122 C C . GLU A 1 147 ? -4.476 -2.162 6.239 1.00 80.31 147 GLU A C 1
ATOM 1124 O O . GLU A 1 147 ? -3.269 -2.316 6.058 1.00 80.31 147 GLU A O 1
ATOM 1129 N N . ARG A 1 148 ? -5.373 -3.089 5.880 1.00 79.31 148 ARG A N 1
ATOM 1130 C CA . ARG A 1 148 ? -5.043 -4.376 5.245 1.00 79.31 148 ARG A CA 1
ATOM 1131 C C . ARG A 1 148 ? -5.115 -4.352 3.716 1.00 79.31 148 ARG A C 1
ATOM 1133 O O . ARG A 1 148 ? -4.922 -5.391 3.095 1.00 79.31 148 ARG A O 1
ATOM 1140 N N . VAL A 1 149 ? -5.380 -3.191 3.111 1.00 68.25 149 VAL A N 1
ATOM 1141 C CA . VAL A 1 149 ? -5.481 -2.998 1.650 1.00 68.25 149 VAL A CA 1
ATOM 1142 C C . VAL A 1 149 ? -6.512 -3.939 0.999 1.00 68.25 149 VAL A C 1
ATOM 1144 O O . VAL A 1 149 ? -6.340 -4.391 -0.132 1.00 68.25 149 VAL A O 1
ATOM 1147 N N . ILE A 1 150 ? -7.593 -4.252 1.719 1.00 73.56 150 ILE A N 1
ATOM 1148 C CA . ILE A 1 150 ? -8.686 -5.091 1.202 1.00 73.56 150 ILE A CA 1
ATOM 1149 C C . ILE A 1 150 ? -9.606 -4.249 0.313 1.00 73.56 150 ILE A C 1
ATOM 1151 O O . ILE A 1 150 ? -10.006 -4.685 -0.761 1.00 73.56 150 ILE A O 1
ATOM 1155 N N . VAL A 1 151 ? -9.884 -3.013 0.738 1.00 71.88 151 VAL A N 1
ATOM 1156 C CA . VAL A 1 151 ? -10.723 -2.044 0.021 1.00 71.88 151 VAL A CA 1
ATOM 1157 C C . VAL A 1 151 ? -9.988 -0.708 -0.030 1.00 71.88 151 VAL A C 1
ATOM 1159 O O . VAL A 1 151 ? -9.521 -0.215 0.998 1.00 71.88 151 VAL A O 1
ATOM 1162 N N . THR A 1 152 ? -9.866 -0.116 -1.219 1.00 67.56 152 THR A N 1
ATOM 1163 C CA . THR A 1 152 ? -9.242 1.201 -1.404 1.00 67.56 152 THR A CA 1
ATOM 1164 C C . THR A 1 152 ? -10.277 2.321 -1.295 1.00 67.56 152 THR A C 1
ATOM 1166 O O . THR A 1 152 ? -11.404 2.204 -1.776 1.00 67.56 152 THR A O 1
ATOM 1169 N N . THR A 1 153 ? -9.889 3.431 -0.667 1.00 66.56 153 THR A N 1
ATOM 1170 C CA . THR A 1 153 ? -10.712 4.641 -0.547 1.00 66.56 153 THR A CA 1
ATOM 1171 C C . THR A 1 153 ? -10.132 5.756 -1.410 1.00 66.56 153 THR A C 1
ATOM 1173 O O . THR A 1 153 ? -8.917 5.957 -1.451 1.00 66.56 153 THR A O 1
ATOM 1176 N N . SER A 1 154 ? -11.001 6.485 -2.108 1.00 65.81 154 SER A N 1
ATOM 1177 C CA . SER A 1 154 ? -10.668 7.741 -2.787 1.00 65.81 154 SER A CA 1
ATOM 1178 C C . SER A 1 154 ? -11.272 8.930 -2.031 1.00 65.81 154 SER A C 1
ATOM 1180 O O . SER A 1 154 ? -12.256 8.740 -1.300 1.00 65.81 154 SER A O 1
ATOM 1182 N N . PRO A 1 155 ? -10.761 10.158 -2.234 1.00 63.88 155 PRO A N 1
ATOM 1183 C CA . PRO A 1 155 ? -11.461 11.369 -1.814 1.00 63.88 155 PRO A CA 1
ATOM 1184 C C . PRO A 1 155 ? -12.937 11.330 -2.248 1.00 63.88 155 PRO A C 1
ATOM 1186 O O . PRO A 1 155 ? -13.235 10.924 -3.372 1.00 63.88 155 PRO A O 1
ATOM 1189 N N . GLY A 1 156 ? -13.857 11.659 -1.335 1.00 65.75 156 GLY A N 1
ATOM 1190 C CA . GLY A 1 156 ? -15.308 11.595 -1.573 1.00 65.75 156 GLY A CA 1
ATOM 1191 C C . GLY A 1 156 ? -15.959 10.213 -1.403 1.00 65.75 156 GLY A C 1
ATOM 1192 O O . GLY A 1 156 ? -17.134 10.048 -1.727 1.00 65.75 156 GLY A O 1
ATOM 1193 N N . THR A 1 157 ? -15.239 9.201 -0.902 1.00 75.69 157 THR A N 1
ATOM 1194 C CA . THR A 1 157 ? -15.856 7.897 -0.598 1.00 75.69 157 THR A CA 1
ATOM 1195 C C . THR A 1 157 ? -16.860 8.039 0.546 1.00 75.69 157 THR A C 1
ATOM 1197 O O . THR A 1 157 ? -16.490 8.399 1.657 1.00 75.69 157 THR A O 1
ATOM 1200 N N . THR A 1 158 ? -18.128 7.715 0.284 1.00 80.69 158 THR A N 1
ATOM 1201 C CA . THR A 1 158 ? -19.178 7.656 1.310 1.00 80.69 158 THR A CA 1
ATOM 1202 C C . THR A 1 158 ? -19.190 6.297 2.009 1.00 80.69 158 THR A C 1
ATOM 1204 O O . THR A 1 158 ? -18.755 5.295 1.435 1.00 80.69 158 THR A O 1
ATOM 1207 N N . ALA A 1 159 ? -19.765 6.224 3.214 1.00 80.25 159 ALA A N 1
ATOM 1208 C CA . ALA A 1 159 ? -19.948 4.963 3.942 1.00 80.25 159 ALA A CA 1
ATOM 1209 C C . ALA A 1 159 ? -20.666 3.890 3.099 1.00 80.25 159 ALA A C 1
ATOM 1211 O O . ALA A 1 159 ? -20.249 2.732 3.068 1.00 80.25 159 ALA A O 1
ATOM 1212 N N . ARG A 1 160 ? -21.696 4.288 2.338 1.00 82.12 160 ARG A N 1
ATOM 1213 C CA . ARG A 1 160 ? -22.417 3.398 1.414 1.00 82.12 160 ARG A CA 1
ATOM 1214 C C . ARG A 1 160 ? -21.527 2.915 0.268 1.00 82.12 160 ARG A C 1
ATOM 1216 O O . ARG A 1 160 ? -21.514 1.725 -0.026 1.00 82.12 160 ARG A O 1
ATOM 1223 N N . GLY A 1 161 ? -20.771 3.817 -0.361 1.00 81.56 161 GLY A N 1
ATOM 1224 C CA . GLY A 1 161 ? -19.840 3.451 -1.431 1.00 81.56 161 GLY A CA 1
ATOM 1225 C C . GLY A 1 161 ? -18.723 2.524 -0.947 1.00 81.56 161 GLY A C 1
ATOM 1226 O O . GLY A 1 161 ? -18.296 1.635 -1.678 1.00 81.56 161 GLY A O 1
ATOM 1227 N N . PHE A 1 162 ? -18.275 2.691 0.298 1.00 85.06 162 PHE A N 1
ATOM 1228 C CA . PHE A 1 162 ? -17.329 1.777 0.929 1.00 85.06 162 PHE A CA 1
ATOM 1229 C C . PHE A 1 162 ? -17.935 0.386 1.151 1.00 85.06 162 PHE A C 1
ATOM 1231 O O . PHE A 1 162 ? -17.315 -0.608 0.782 1.00 85.06 162 PHE A O 1
ATOM 1238 N N . ALA A 1 163 ? -19.155 0.312 1.694 1.00 85.56 163 ALA A N 1
ATOM 1239 C CA . ALA A 1 163 ? -19.841 -0.952 1.955 1.00 85.56 163 ALA A CA 1
ATOM 1240 C C . ALA A 1 163 ? -20.058 -1.784 0.679 1.00 85.56 163 ALA A C 1
ATOM 1242 O O . ALA A 1 163 ? -19.832 -2.990 0.697 1.00 85.56 163 ALA A O 1
ATOM 1243 N N . LEU A 1 164 ? -20.421 -1.144 -0.440 1.00 85.75 164 LEU A N 1
ATOM 1244 C CA . LEU A 1 164 ? -20.575 -1.825 -1.732 1.00 85.75 164 LEU A CA 1
ATOM 1245 C C . LEU A 1 164 ? -19.255 -2.439 -2.222 1.00 85.75 164 LEU A C 1
ATOM 1247 O O . LEU A 1 164 ? -19.219 -3.613 -2.575 1.00 85.75 164 LEU A O 1
ATOM 1251 N N . ARG A 1 165 ? -18.147 -1.689 -2.161 1.00 83.69 165 ARG A N 1
ATOM 1252 C CA . ARG A 1 165 ? -16.820 -2.215 -2.533 1.00 83.69 165 ARG A CA 1
ATOM 1253 C C . ARG A 1 165 ? -16.335 -3.314 -1.590 1.00 83.69 165 ARG A C 1
ATOM 1255 O O . ARG A 1 165 ? -15.642 -4.232 -2.013 1.00 83.69 165 ARG A O 1
ATOM 1262 N N . ALA A 1 166 ? -16.684 -3.227 -0.307 1.00 85.44 166 ALA A N 1
ATOM 1263 C CA . ALA A 1 166 ? -16.391 -4.287 0.648 1.00 85.44 166 ALA A CA 1
ATOM 1264 C C . ALA A 1 166 ? -17.161 -5.574 0.312 1.00 85.44 166 ALA A C 1
ATOM 1266 O O . ALA A 1 166 ? -16.580 -6.650 0.399 1.00 85.44 166 ALA A O 1
ATOM 1267 N N . ALA A 1 167 ? -18.420 -5.470 -0.123 1.00 86.75 167 ALA A N 1
ATOM 1268 C CA . ALA A 1 167 ? -19.204 -6.623 -0.559 1.00 86.75 167 ALA A CA 1
ATOM 1269 C C . ALA A 1 167 ? -18.593 -7.311 -1.795 1.00 86.75 167 ALA A C 1
ATOM 1271 O O . ALA A 1 167 ? -18.551 -8.535 -1.846 1.00 86.75 167 ALA A O 1
ATOM 1272 N N . GLU A 1 168 ? -18.038 -6.553 -2.747 1.00 84.75 168 GLU A N 1
ATOM 1273 C CA . GLU A 1 168 ? -17.307 -7.123 -3.895 1.00 84.75 168 GLU A CA 1
ATOM 1274 C C . GLU A 1 168 ? -16.051 -7.905 -3.473 1.00 84.75 168 GLU A C 1
ATOM 1276 O O . GLU A 1 168 ? -15.718 -8.921 -4.079 1.00 84.75 168 GLU A O 1
ATOM 1281 N N . ALA A 1 169 ? -15.347 -7.445 -2.433 1.00 81.69 169 ALA A N 1
ATOM 1282 C CA . ALA A 1 169 ? -14.152 -8.115 -1.916 1.00 81.69 169 ALA A CA 1
ATOM 1283 C C . ALA A 1 169 ? -14.468 -9.381 -1.095 1.00 81.69 169 ALA A C 1
ATOM 1285 O O . ALA A 1 169 ? -13.590 -10.229 -0.926 1.00 81.69 169 ALA A O 1
ATOM 1286 N N . PHE A 1 170 ? -15.698 -9.509 -0.591 1.00 83.25 170 PHE A N 1
ATOM 1287 C CA . PHE A 1 170 ? -16.171 -10.644 0.203 1.00 83.25 170 PHE A CA 1
ATOM 1288 C C . PHE A 1 170 ? -17.498 -11.190 -0.352 1.00 83.25 170 PHE A C 1
ATOM 1290 O O . PHE A 1 170 ? -18.539 -11.025 0.292 1.00 83.25 170 PHE A O 1
ATOM 1297 N N . PRO A 1 171 ? -17.483 -11.827 -1.537 1.00 77.19 171 PRO A N 1
ATOM 1298 C CA . PRO A 1 171 ? -18.676 -12.442 -2.101 1.00 77.19 171 PRO A CA 1
ATOM 1299 C C . PRO A 1 171 ? -19.108 -13.645 -1.251 1.00 77.19 171 PRO A C 1
ATOM 1301 O O . PRO A 1 171 ? -18.269 -14.429 -0.800 1.00 77.19 171 PRO A O 1
ATOM 1304 N N . THR A 1 172 ? -20.415 -13.761 -1.022 1.00 69.00 172 THR A N 1
ATOM 1305 C CA . THR A 1 172 ? -21.072 -14.888 -0.337 1.00 69.00 172 THR A CA 1
ATOM 1306 C C . THR A 1 172 ? -21.416 -16.012 -1.293 1.00 69.00 172 THR A C 1
ATOM 1308 O O . THR A 1 172 ? -21.903 -15.677 -2.397 1.00 69.00 172 THR A O 1
#

pLDDT: mean 74.62, std 16.61, range [36.47, 97.56]

Radius of gyration: 36.47 Å; chains: 1; bounding box: 91×52×106 Å

Secondary structure (DSSP, 8-state):
---------------------HHHHHHHHHHHHTSHHHHHTSPPHHHHHHHHHHHHHHHTS-TT-S--HHHHHHHHHHHHHHHHHHHHHH-S------SSSSHHHH-TT----HHHHHHHHHHHHHTT-HHHHHHHHHHHHHHHHHHTTSS---TT--HHHHHHHHHHHS--